Protein AF-A0A498SJS6-F1 (afdb_monomer_lite)

Sequence (172 aa):
MIPAGAYIDLESIKHIQTHTCAEASFDIEASREKSENTPFYICSKRGLRKNFVYSEYFELPIHLRYHAATGKDATVTISAPQLLLRCLENSTFLTNHCKKYLVKASCDCSNESRCDWLMIPFLKYNEVQFKIPTGNVSSLKLVLFVTVFVVICCAITIVIATIKNDVKMKVK

Structure (mmCIF, N/CA/C/O backbone):
data_AF-A0A498SJS6-F1
#
_entry.id   AF-A0A498SJS6-F1
#
loop_
_atom_site.group_PDB
_atom_site.id
_atom_site.type_symbol
_atom_site.label_atom_id
_atom_site.label_alt_id
_atom_site.label_comp_id
_atom_site.label_asym_id
_atom_site.label_entity_id
_atom_site.label_seq_id
_atom_site.pdbx_PDB_ins_code
_atom_site.Cartn_x
_atom_site.Cartn_y
_atom_site.Cartn_z
_atom_site.occupancy
_atom_site.B_iso_or_equiv
_atom_site.auth_seq_id
_atom_site.auth_comp_id
_atom_site.auth_asym_id
_atom_site.auth_atom_id
_atom_site.pdbx_PDB_model_num
ATOM 1 N N . MET A 1 1 ? 4.243 1.122 -8.277 1.00 88.38 1 MET A N 1
ATOM 2 C CA . MET A 1 1 ? 3.782 2.150 -7.318 1.00 88.38 1 MET A CA 1
ATOM 3 C C . MET A 1 1 ? 2.841 1.475 -6.344 1.00 88.38 1 MET A C 1
ATOM 5 O O . MET A 1 1 ? 2.008 0.703 -6.802 1.00 88.38 1 MET A O 1
ATOM 9 N N . ILE A 1 2 ? 2.969 1.737 -5.049 1.00 92.50 2 ILE A N 1
ATOM 10 C CA . ILE A 1 2 ? 2.009 1.254 -4.057 1.00 92.50 2 ILE A CA 1
ATOM 11 C C . ILE A 1 2 ? 0.897 2.295 -3.939 1.00 92.50 2 ILE A C 1
ATOM 13 O O . ILE A 1 2 ? 1.201 3.472 -3.721 1.00 92.50 2 ILE A O 1
ATOM 17 N N . PRO A 1 3 ? -0.374 1.917 -4.162 1.00 95.00 3 PRO A N 1
ATOM 18 C CA . PRO A 1 3 ? -1.467 2.865 -4.063 1.00 95.00 3 PRO A CA 1
ATOM 19 C C . PRO A 1 3 ? -1.639 3.285 -2.606 1.00 95.00 3 PRO A C 1
ATOM 21 O O . PRO A 1 3 ? -1.478 2.479 -1.698 1.00 95.00 3 PRO A O 1
ATOM 24 N N . ALA A 1 4 ? -2.085 4.512 -2.385 1.00 94.50 4 ALA A N 1
ATOM 25 C CA . ALA A 1 4 ? -2.355 5.059 -1.060 1.00 94.50 4 ALA A CA 1
ATOM 26 C C . ALA A 1 4 ? -3.404 4.282 -0.245 1.00 94.50 4 ALA A C 1
ATOM 28 O O . ALA A 1 4 ? -3.605 4.588 0.920 1.00 94.50 4 ALA A O 1
ATOM 29 N N . GLY A 1 5 ? -4.131 3.332 -0.846 1.00 94.62 5 GLY A N 1
ATOM 30 C CA . GLY A 1 5 ? -5.045 2.419 -0.141 1.00 94.62 5 GLY A CA 1
ATOM 31 C C . GLY A 1 5 ? -4.382 1.139 0.340 1.00 94.62 5 GLY A C 1
ATOM 32 O O . GLY A 1 5 ? -5.054 0.267 0.877 1.00 94.62 5 GLY A O 1
ATOM 33 N N . ALA A 1 6 ? -3.079 1.019 0.134 1.00 94.69 6 ALA A N 1
ATOM 34 C CA . ALA A 1 6 ? -2.275 -0.096 0.568 1.00 94.69 6 ALA A CA 1
ATOM 35 C C . ALA A 1 6 ? -0.962 0.405 1.177 1.00 94.69 6 ALA A C 1
ATOM 37 O O . ALA A 1 6 ? -0.586 1.575 1.060 1.00 94.69 6 ALA A O 1
ATOM 38 N N . TYR A 1 7 ? -0.266 -0.495 1.848 1.00 93.62 7 TYR A N 1
ATOM 39 C CA . TYR A 1 7 ? 1.094 -0.295 2.315 1.00 93.62 7 TYR A CA 1
ATOM 40 C C . TYR A 1 7 ? 1.831 -1.626 2.338 1.00 93.62 7 TYR A C 1
ATOM 42 O O . TYR A 1 7 ? 1.231 -2.694 2.204 1.00 93.62 7 TYR A O 1
ATOM 50 N N . ILE A 1 8 ? 3.144 -1.541 2.484 1.00 90.62 8 ILE A N 1
ATOM 51 C CA . ILE A 1 8 ? 4.002 -2.700 2.679 1.00 90.62 8 ILE A CA 1
ATOM 52 C C . ILE A 1 8 ? 4.563 -2.589 4.084 1.00 90.62 8 ILE A C 1
ATOM 54 O O . ILE A 1 8 ? 5.110 -1.548 4.447 1.00 90.62 8 ILE A O 1
ATOM 58 N N . ASP A 1 9 ? 4.434 -3.659 4.855 1.00 86.81 9 ASP A N 1
ATOM 59 C CA . ASP A 1 9 ? 5.123 -3.779 6.130 1.00 86.81 9 ASP A CA 1
ATOM 60 C C . ASP A 1 9 ? 6.546 -4.287 5.867 1.00 86.81 9 ASP A C 1
ATOM 62 O O . ASP A 1 9 ? 6.752 -5.469 5.582 1.00 86.81 9 ASP A O 1
ATOM 66 N N . LEU A 1 10 ? 7.525 -3.378 5.917 1.00 82.19 10 LEU A N 1
ATOM 67 C CA . LEU A 1 10 ? 8.927 -3.699 5.649 1.00 82.19 10 LEU A CA 1
ATOM 68 C C . LEU A 1 10 ? 9.544 -4.619 6.708 1.00 82.19 10 LEU A C 1
ATOM 70 O O . LEU A 1 10 ? 10.461 -5.366 6.373 1.00 82.19 10 LEU A O 1
ATOM 74 N N . GLU A 1 11 ? 9.046 -4.603 7.946 1.00 78.38 11 GLU A N 1
ATOM 75 C CA . GLU A 1 11 ? 9.547 -5.473 9.016 1.00 78.38 11 GLU A CA 1
ATOM 76 C C . GLU A 1 11 ? 9.092 -6.920 8.809 1.00 78.38 11 GLU A C 1
ATOM 78 O O . GLU A 1 11 ? 9.829 -7.864 9.103 1.00 78.38 11 GLU A O 1
ATOM 83 N N . SER A 1 12 ? 7.905 -7.109 8.226 1.00 78.50 12 SER A N 1
ATOM 84 C CA . SER A 1 12 ? 7.388 -8.435 7.871 1.00 78.50 12 SER A CA 1
ATOM 85 C C . SER A 1 12 ? 8.104 -9.084 6.678 1.00 78.50 12 SER A C 1
ATOM 87 O O . SER A 1 12 ? 7.999 -10.300 6.472 1.00 78.50 12 SER A O 1
ATOM 89 N N . ILE A 1 13 ? 8.855 -8.305 5.887 1.00 78.50 13 ILE A N 1
ATOM 90 C CA . ILE A 1 13 ? 9.633 -8.833 4.768 1.00 78.50 13 ILE A CA 1
ATOM 91 C C . ILE A 1 13 ? 10.785 -9.660 5.340 1.00 78.50 13 ILE A C 1
ATOM 93 O O . ILE A 1 13 ? 11.815 -9.138 5.767 1.00 78.50 13 ILE A O 1
ATOM 97 N N . LYS A 1 14 ? 10.649 -10.990 5.288 1.00 67.62 14 LYS A N 1
ATOM 98 C CA . LYS A 1 14 ? 11.779 -11.898 5.518 1.00 67.62 14 LYS A CA 1
ATOM 99 C C . LYS A 1 14 ? 12.913 -11.479 4.595 1.00 67.62 14 LYS A C 1
ATOM 101 O O . LYS A 1 14 ? 12.703 -11.414 3.387 1.00 67.62 14 LYS A O 1
ATOM 106 N N . HIS A 1 15 ? 14.087 -11.208 5.168 1.00 62.28 15 HIS A N 1
ATOM 107 C CA . HIS A 1 15 ? 15.263 -10.703 4.462 1.00 62.28 15 HIS A CA 1
ATOM 108 C C . HIS A 1 15 ? 15.433 -11.408 3.109 1.00 62.28 15 HIS A C 1
ATOM 110 O O . HIS A 1 15 ? 15.883 -12.555 3.043 1.00 62.28 15 HIS A O 1
ATOM 116 N N . ILE A 1 16 ? 15.048 -10.733 2.021 1.00 67.00 16 ILE A N 1
ATOM 117 C CA . ILE A 1 16 ? 15.097 -11.315 0.683 1.00 67.00 16 ILE A CA 1
ATOM 118 C C . ILE A 1 16 ? 16.581 -11.403 0.336 1.00 67.00 16 ILE A C 1
ATOM 120 O O . ILE A 1 16 ? 17.213 -10.407 -0.001 1.00 67.00 16 ILE A O 1
ATOM 124 N N . GLN A 1 17 ? 17.187 -12.582 0.499 1.00 65.56 17 GLN A N 1
ATOM 125 C CA . GLN A 1 17 ? 18.646 -12.743 0.410 1.00 65.56 17 GLN A CA 1
ATOM 126 C C . GLN A 1 17 ? 19.210 -12.197 -0.911 1.00 65.56 17 GLN A C 1
ATOM 128 O O . GLN A 1 17 ? 20.294 -11.616 -0.929 1.00 65.56 17 GLN A O 1
ATOM 133 N N . THR A 1 18 ? 18.433 -12.311 -1.988 1.00 72.25 18 THR A N 1
ATOM 134 C CA . THR A 1 18 ? 18.780 -11.913 -3.354 1.00 72.25 18 THR A CA 1
ATOM 135 C C . THR A 1 18 ? 18.456 -10.462 -3.713 1.00 72.25 18 THR A C 1
ATOM 137 O O . THR A 1 18 ? 18.910 -10.011 -4.760 1.00 72.25 18 THR A O 1
ATOM 140 N N . HIS A 1 19 ? 17.733 -9.714 -2.875 1.00 81.44 19 HIS A N 1
ATOM 141 C CA . HIS A 1 19 ? 17.256 -8.371 -3.216 1.00 81.44 19 HIS A CA 1
ATOM 142 C C . HIS A 1 19 ? 17.572 -7.343 -2.124 1.00 81.44 19 HIS A C 1
ATOM 144 O O . HIS A 1 19 ? 17.827 -7.677 -0.966 1.00 81.44 19 HIS A O 1
ATOM 150 N N . THR A 1 20 ? 17.564 -6.078 -2.521 1.00 82.56 20 THR A N 1
ATOM 151 C CA . THR A 1 20 ? 17.620 -4.906 -1.651 1.00 82.56 20 THR A CA 1
ATOM 152 C C . THR A 1 20 ? 16.376 -4.075 -1.933 1.00 82.56 20 THR A C 1
ATOM 154 O O . THR A 1 20 ? 16.122 -3.706 -3.080 1.00 82.56 20 THR A O 1
ATOM 157 N N . CYS A 1 21 ? 15.587 -3.798 -0.902 1.00 81.50 21 CYS A N 1
ATOM 158 C CA . CYS A 1 21 ? 14.445 -2.897 -1.008 1.00 81.50 21 CYS A CA 1
ATOM 159 C C . CYS A 1 21 ? 14.929 -1.459 -0.841 1.00 81.50 21 CYS A C 1
ATOM 161 O O . CYS A 1 21 ? 15.759 -1.194 0.028 1.00 81.50 21 CYS A O 1
ATOM 163 N N . ALA A 1 22 ? 14.413 -0.542 -1.657 1.00 79.25 22 ALA A N 1
ATOM 164 C CA . ALA A 1 22 ? 14.668 0.869 -1.436 1.00 79.25 22 ALA A CA 1
ATOM 165 C C . ALA A 1 22 ? 13.976 1.353 -0.165 1.00 79.25 22 ALA A C 1
ATOM 167 O O . ALA A 1 22 ? 12.875 0.903 0.161 1.00 79.25 22 ALA A O 1
ATOM 168 N N . GLU A 1 23 ? 14.626 2.286 0.525 1.00 74.12 23 GLU A N 1
ATOM 169 C CA . GLU A 1 23 ? 14.074 2.894 1.727 1.00 74.12 23 GLU A CA 1
ATOM 170 C C . GLU A 1 23 ? 12.780 3.639 1.380 1.00 74.12 23 GLU A C 1
ATOM 172 O O . GLU A 1 23 ? 12.772 4.628 0.642 1.00 74.12 23 GLU A O 1
ATOM 177 N N . ALA A 1 24 ? 11.670 3.116 1.889 1.00 80.75 24 ALA A N 1
ATOM 178 C CA . ALA A 1 24 ? 10.352 3.704 1.767 1.00 80.75 24 ALA A CA 1
ATOM 179 C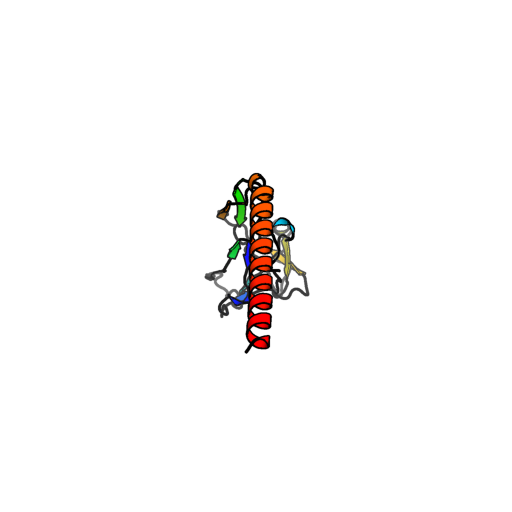 C . ALA A 1 24 ? 9.713 3.709 3.152 1.00 80.75 24 ALA A C 1
ATOM 181 O O . ALA A 1 24 ? 9.670 2.682 3.820 1.00 80.75 24 ALA A O 1
ATOM 182 N N . SER A 1 25 ? 9.211 4.862 3.580 1.00 83.88 25 SER A N 1
ATOM 183 C CA . SER A 1 25 ? 8.473 4.960 4.834 1.00 83.88 25 SER A CA 1
ATOM 184 C C . SER A 1 25 ? 6.981 4.893 4.547 1.00 83.88 25 SER A C 1
ATOM 186 O O . SER A 1 25 ? 6.462 5.638 3.710 1.00 83.88 25 SER A O 1
ATOM 188 N N . PHE A 1 26 ? 6.298 3.980 5.230 1.00 88.62 26 PHE A N 1
ATOM 189 C CA . PHE A 1 26 ? 4.849 3.875 5.215 1.00 88.62 26 PHE A CA 1
ATOM 190 C C . PHE A 1 26 ? 4.343 4.134 6.631 1.00 88.62 26 PHE A C 1
ATOM 192 O O . PHE A 1 26 ? 4.637 3.366 7.540 1.00 88.62 26 PHE A O 1
ATOM 199 N N . ASP A 1 27 ? 3.553 5.190 6.814 1.00 89.38 27 ASP A N 1
ATOM 200 C CA . ASP A 1 27 ? 2.792 5.370 8.052 1.00 89.38 27 ASP A CA 1
ATOM 201 C C . ASP A 1 27 ? 1.698 4.301 8.086 1.00 89.38 27 ASP A C 1
ATOM 203 O O . ASP A 1 27 ? 0.745 4.388 7.314 1.00 89.38 27 ASP A O 1
ATOM 207 N N . ILE A 1 28 ? 1.854 3.261 8.902 1.00 88.75 28 ILE A N 1
ATOM 208 C CA . ILE A 1 28 ? 0.908 2.137 8.978 1.00 88.75 28 ILE A CA 1
ATOM 209 C C . ILE A 1 28 ? -0.440 2.541 9.595 1.00 88.75 28 ILE A C 1
ATOM 211 O O . ILE A 1 28 ? -1.454 1.905 9.317 1.00 88.75 28 ILE A O 1
ATOM 215 N N . GLU A 1 29 ? -0.471 3.637 10.355 1.00 87.94 29 GLU A N 1
ATOM 216 C CA . GLU A 1 29 ? -1.658 4.122 11.059 1.00 87.94 29 GLU A CA 1
ATOM 217 C C . GLU A 1 29 ? -2.466 5.116 10.221 1.00 87.94 29 GLU A C 1
ATOM 219 O O . GLU A 1 29 ? -3.615 5.419 10.548 1.00 87.94 29 GLU A O 1
ATOM 224 N N . ALA A 1 30 ? -1.914 5.636 9.123 1.00 92.56 30 ALA A N 1
ATOM 225 C CA . ALA A 1 30 ? -2.624 6.563 8.248 1.00 92.56 30 ALA A CA 1
ATOM 226 C C . ALA A 1 30 ? -3.764 5.891 7.453 1.00 92.56 30 ALA A C 1
ATOM 228 O O . ALA A 1 30 ? -3.640 4.793 6.903 1.00 92.56 30 ALA A O 1
ATOM 229 N N . SER A 1 31 ? -4.885 6.602 7.313 1.00 92.94 31 SER A N 1
ATOM 230 C CA . SER A 1 31 ? -5.993 6.178 6.449 1.00 92.94 31 SER A CA 1
ATOM 231 C C . SER A 1 31 ? -5.628 6.322 4.977 1.00 92.94 31 SER A C 1
ATOM 233 O O . SER A 1 31 ? -4.675 7.031 4.633 1.00 92.94 31 SER A O 1
ATOM 235 N N . ARG A 1 32 ? -6.434 5.739 4.080 1.00 94.00 32 ARG A N 1
ATOM 236 C CA . ARG A 1 32 ? -6.325 6.000 2.636 1.00 94.00 32 ARG A CA 1
ATOM 237 C C . ARG A 1 32 ? -6.261 7.496 2.323 1.00 94.00 32 ARG A C 1
ATOM 239 O O . ARG A 1 32 ? -5.476 7.906 1.475 1.00 94.00 32 ARG A O 1
ATOM 246 N N . GLU A 1 33 ? -7.121 8.295 2.941 1.00 93.50 33 GLU A N 1
ATOM 247 C CA . GLU A 1 33 ? -7.316 9.720 2.644 1.00 93.50 33 GLU A CA 1
ATOM 248 C C . GLU A 1 33 ? -6.160 10.587 3.145 1.00 93.50 33 GLU A C 1
ATOM 250 O O . GLU A 1 33 ? -5.945 11.676 2.622 1.00 93.50 33 GLU A O 1
ATOM 255 N N . LYS A 1 34 ? -5.413 10.096 4.138 1.00 93.94 34 LYS A N 1
ATOM 256 C CA . LYS A 1 34 ? -4.206 10.740 4.670 1.00 93.94 34 LYS A CA 1
ATOM 257 C C . LYS A 1 34 ? -2.913 10.205 4.054 1.00 93.94 34 LYS A C 1
ATOM 259 O O . LYS A 1 34 ? -1.841 10.685 4.400 1.00 93.94 34 LYS A O 1
ATOM 264 N N . SER A 1 35 ? -3.012 9.209 3.177 1.00 94.56 35 SER A N 1
ATOM 265 C CA . SER A 1 35 ? -1.868 8.544 2.558 1.00 94.56 35 SER A CA 1
ATOM 266 C C . SER A 1 35 ? -1.701 8.955 1.099 1.00 94.56 35 SER A C 1
ATOM 268 O O . SER A 1 35 ? -2.668 9.265 0.395 1.00 94.56 35 SER A O 1
ATOM 270 N N . GLU A 1 36 ? -0.463 8.876 0.620 1.00 93.56 36 GLU A N 1
ATOM 271 C CA . GLU A 1 36 ? -0.095 9.156 -0.766 1.00 93.56 36 GLU A CA 1
ATOM 272 C C . GLU A 1 36 ? 0.366 7.895 -1.503 1.00 93.56 36 GLU A C 1
ATOM 274 O O . GLU A 1 36 ? 0.637 6.851 -0.909 1.00 93.56 36 GLU A O 1
ATOM 279 N N . ASN A 1 37 ? 0.377 7.969 -2.835 1.00 92.75 37 ASN A N 1
ATOM 280 C CA . ASN A 1 37 ? 0.885 6.883 -3.661 1.00 92.75 37 ASN A CA 1
ATOM 281 C C . ASN A 1 37 ? 2.412 6.876 -3.570 1.00 92.75 37 ASN A C 1
ATOM 283 O O . ASN A 1 37 ? 3.066 7.785 -4.081 1.00 92.75 37 ASN A O 1
ATOM 287 N N . THR A 1 38 ? 2.976 5.832 -2.974 1.00 90.38 38 THR A N 1
ATOM 288 C CA . THR A 1 38 ? 4.413 5.771 -2.705 1.00 90.38 38 THR A CA 1
ATOM 289 C C . THR A 1 38 ? 5.120 4.899 -3.746 1.00 90.38 38 THR A C 1
ATOM 291 O O . THR A 1 38 ? 4.717 3.749 -3.982 1.00 90.38 38 THR A O 1
ATOM 294 N N . PRO A 1 39 ? 6.184 5.393 -4.405 1.00 89.06 39 PRO A N 1
ATOM 295 C CA . PRO A 1 39 ? 7.038 4.543 -5.217 1.00 89.06 39 PRO A CA 1
ATOM 296 C C . PRO A 1 39 ? 7.829 3.598 -4.308 1.00 89.06 39 PRO A C 1
ATOM 298 O O . PRO A 1 39 ? 8.450 4.023 -3.341 1.00 89.06 39 PRO A O 1
ATOM 301 N N . PHE A 1 40 ? 7.815 2.311 -4.640 1.00 88.94 40 PHE A N 1
ATOM 302 C CA . PHE A 1 40 ? 8.588 1.289 -3.947 1.00 88.94 40 PHE A CA 1
ATOM 303 C C . PHE A 1 40 ? 9.439 0.556 -4.976 1.00 88.94 40 PHE A C 1
ATOM 305 O O . PHE A 1 40 ? 8.913 0.130 -6.010 1.00 88.94 40 PHE A O 1
ATOM 312 N N . TYR A 1 41 ? 10.739 0.450 -4.710 1.00 88.44 41 TYR A N 1
ATOM 313 C CA . TYR A 1 41 ? 11.703 -0.170 -5.612 1.00 88.44 41 TYR A CA 1
ATOM 314 C C . TYR A 1 41 ? 12.330 -1.387 -4.946 1.00 88.44 41 TYR A C 1
ATOM 316 O O . TYR A 1 41 ? 12.653 -1.367 -3.760 1.00 88.44 41 TYR A O 1
ATOM 324 N N . ILE A 1 42 ? 12.523 -2.435 -5.738 1.00 87.88 42 ILE A N 1
ATOM 325 C CA . ILE A 1 42 ? 13.220 -3.650 -5.334 1.00 87.88 42 ILE A CA 1
ATOM 326 C C . ILE A 1 42 ? 14.351 -3.831 -6.340 1.00 87.88 42 ILE A C 1
ATOM 328 O O . ILE A 1 42 ? 14.099 -3.991 -7.535 1.00 87.88 42 ILE A O 1
ATOM 332 N N . CYS A 1 43 ? 15.590 -3.777 -5.866 1.00 86.19 43 CYS A N 1
ATOM 333 C CA . CYS A 1 43 ? 16.772 -4.021 -6.680 1.00 86.19 43 CYS A CA 1
ATOM 334 C C . CYS A 1 43 ? 17.256 -5.439 -6.440 1.00 86.19 43 CYS A C 1
ATOM 336 O O . CYS A 1 43 ? 17.381 -5.879 -5.298 1.00 86.19 43 CYS A O 1
ATOM 338 N N . SER A 1 44 ? 17.590 -6.145 -7.510 1.00 84.50 44 SER A N 1
ATOM 339 C CA . SER A 1 44 ? 18.294 -7.408 -7.362 1.00 84.50 44 SER A CA 1
ATOM 340 C C . SER A 1 44 ? 19.768 -7.172 -7.069 1.00 84.50 44 SER A C 1
ATOM 342 O O . SER A 1 44 ? 20.411 -6.308 -7.666 1.00 84.50 44 SER A O 1
ATOM 344 N N . LYS A 1 45 ? 20.323 -7.987 -6.174 1.00 80.31 45 LYS A N 1
ATOM 345 C CA . LYS A 1 45 ? 21.766 -8.050 -5.914 1.00 80.31 45 LYS A CA 1
ATOM 346 C C . LYS A 1 45 ? 22.506 -8.809 -7.014 1.00 80.31 45 LYS A C 1
ATOM 348 O O . LYS A 1 45 ? 23.736 -8.794 -7.059 1.00 80.31 45 LYS A O 1
ATOM 353 N N . ARG A 1 46 ? 21.784 -9.521 -7.885 1.00 77.75 46 ARG A N 1
ATOM 354 C CA . ARG A 1 46 ? 22.370 -10.339 -8.940 1.00 77.75 46 ARG A CA 1
ATOM 355 C C . ARG A 1 46 ? 22.531 -9.515 -10.214 1.00 77.75 46 ARG A C 1
ATOM 357 O O . ARG A 1 46 ? 21.557 -9.103 -10.832 1.00 77.75 46 ARG A O 1
ATOM 364 N N . GLY A 1 47 ? 23.777 -9.328 -10.643 1.00 72.88 47 GLY A N 1
ATOM 365 C CA . GLY A 1 47 ? 24.066 -8.719 -11.940 1.00 72.88 47 GLY A CA 1
ATOM 366 C C . GLY A 1 47 ? 23.581 -9.585 -13.108 1.00 72.88 47 GLY A C 1
ATOM 367 O O . GLY A 1 47 ? 23.654 -10.819 -13.062 1.00 72.88 47 GLY A O 1
ATOM 368 N N . LEU A 1 48 ? 23.127 -8.935 -14.181 1.00 72.31 48 LEU A N 1
ATOM 369 C CA . LEU A 1 48 ? 22.794 -9.600 -15.439 1.00 72.31 48 LEU A CA 1
ATOM 370 C C . LEU A 1 48 ? 24.062 -10.230 -16.039 1.00 72.31 48 LEU A C 1
ATOM 372 O O . LEU A 1 48 ? 25.048 -9.547 -16.314 1.00 72.31 48 LEU A O 1
ATOM 376 N N . ARG A 1 49 ? 24.050 -11.555 -16.227 1.00 68.44 49 ARG A N 1
ATOM 377 C CA . ARG A 1 49 ? 25.135 -12.292 -16.899 1.00 68.44 49 ARG A CA 1
A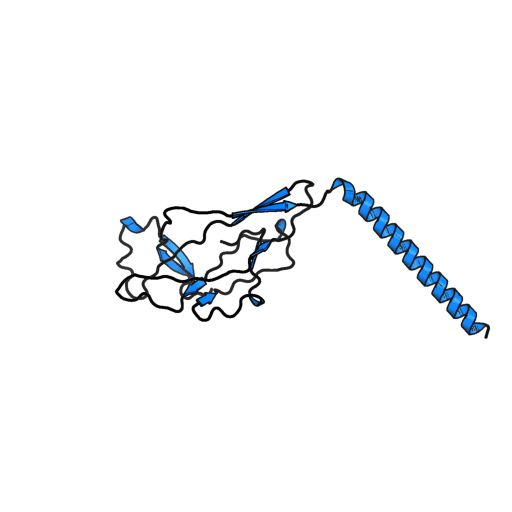TOM 378 C C . ARG A 1 49 ? 24.930 -12.277 -18.419 1.00 68.44 49 ARG A C 1
ATOM 380 O O . ARG A 1 49 ? 23.821 -12.065 -18.898 1.00 68.44 49 ARG A O 1
ATOM 387 N N . LYS A 1 50 ? 25.993 -12.589 -19.172 1.00 63.66 50 LYS A N 1
ATOM 388 C CA . LYS A 1 50 ? 26.075 -12.497 -20.648 1.00 63.66 50 LYS A CA 1
ATOM 389 C C . LYS A 1 50 ? 24.948 -13.183 -21.444 1.00 63.66 50 LYS A C 1
ATOM 391 O O . LYS A 1 50 ? 24.744 -12.827 -22.596 1.00 63.66 50 LYS A O 1
ATOM 396 N N . ASN A 1 51 ? 24.213 -14.127 -20.852 1.00 66.31 51 ASN A N 1
ATOM 397 C CA . ASN A 1 51 ? 23.176 -14.889 -21.552 1.00 66.31 51 ASN A CA 1
ATOM 398 C C . ASN A 1 51 ? 21.772 -14.261 -21.475 1.00 66.31 51 ASN A C 1
ATOM 400 O O . ASN A 1 51 ? 20.849 -14.853 -22.016 1.00 66.31 51 ASN A O 1
ATOM 404 N N . PHE A 1 52 ? 21.581 -13.120 -20.793 1.00 68.19 52 PHE A N 1
ATOM 405 C CA . PHE A 1 52 ? 20.290 -12.412 -20.636 1.00 68.19 52 PHE A CA 1
ATOM 406 C C . PHE A 1 52 ? 19.098 -13.258 -20.133 1.00 68.19 52 PHE A C 1
ATOM 408 O O . PHE A 1 52 ? 17.977 -12.766 -20.057 1.00 68.19 52 PHE A O 1
ATOM 415 N N . VAL A 1 53 ? 19.329 -14.507 -19.725 1.00 72.12 53 VAL A N 1
ATOM 416 C CA . VAL A 1 53 ? 18.341 -15.345 -19.049 1.00 72.12 53 VAL A CA 1
ATOM 417 C C . VAL A 1 53 ? 18.338 -14.960 -17.581 1.00 72.12 53 VAL A C 1
ATOM 419 O O . VAL A 1 53 ? 19.313 -15.190 -16.859 1.00 72.12 53 VAL A O 1
ATOM 422 N N . TYR A 1 54 ? 17.240 -14.350 -17.156 1.00 75.06 54 TYR A N 1
ATOM 423 C CA . TYR A 1 54 ? 17.071 -13.836 -15.812 1.00 75.06 54 TYR A CA 1
ATOM 424 C C . TYR A 1 54 ? 15.689 -14.223 -15.291 1.00 75.06 54 TYR A C 1
ATOM 426 O O . TYR A 1 54 ? 14.679 -13.960 -15.937 1.00 75.06 54 TYR A O 1
ATOM 434 N N . SER A 1 55 ? 15.661 -14.895 -14.144 1.00 79.06 55 SER A N 1
ATOM 435 C CA . SER A 1 55 ? 14.439 -15.352 -13.490 1.00 79.06 55 SER A CA 1
ATOM 436 C C . SER A 1 55 ? 14.626 -15.199 -11.993 1.00 79.06 55 SER A C 1
ATOM 438 O O . SER A 1 55 ? 15.506 -15.838 -11.413 1.00 79.06 55 SER A O 1
ATOM 440 N N . GLU A 1 56 ? 13.798 -14.364 -11.381 1.00 79.19 56 GLU A N 1
ATOM 441 C CA . GLU A 1 56 ? 13.765 -14.160 -9.939 1.00 79.19 56 GLU A CA 1
ATOM 442 C C . GLU A 1 56 ? 12.320 -14.210 -9.455 1.00 79.19 56 GLU A C 1
ATOM 444 O O . GLU A 1 56 ? 11.388 -13.851 -10.175 1.00 79.19 56 GLU A O 1
ATOM 449 N N . TYR A 1 57 ? 12.154 -14.714 -8.238 1.00 82.62 57 TYR A N 1
ATOM 450 C CA . TYR A 1 57 ? 10.875 -14.834 -7.563 1.00 82.62 57 TYR A CA 1
ATOM 451 C C . TYR A 1 57 ? 11.002 -14.182 -6.193 1.00 82.62 57 TYR A C 1
ATOM 453 O O . TYR A 1 57 ? 11.974 -14.428 -5.473 1.00 82.62 57 TYR A O 1
ATOM 461 N N . PHE A 1 58 ? 10.028 -13.353 -5.847 1.00 83.00 58 PHE A N 1
ATOM 462 C CA . PHE A 1 58 ? 9.904 -12.748 -4.532 1.00 83.00 58 PHE A CA 1
ATOM 463 C C . PHE A 1 58 ? 8.424 -12.550 -4.206 1.00 83.00 58 PHE A C 1
ATOM 465 O O . PHE A 1 58 ? 7.596 -12.365 -5.097 1.00 83.00 58 PHE A O 1
ATOM 472 N N . GLU A 1 59 ? 8.111 -12.571 -2.916 1.00 84.06 59 GLU A N 1
ATOM 473 C CA . GLU A 1 59 ? 6.776 -12.314 -2.386 1.00 84.06 59 GLU A CA 1
ATOM 474 C C . GLU A 1 59 ? 6.811 -11.023 -1.579 1.00 84.06 59 GLU A C 1
ATOM 476 O O . GLU A 1 59 ? 7.751 -10.781 -0.821 1.00 84.06 59 GLU A O 1
ATOM 481 N N . LEU A 1 60 ? 5.791 -10.188 -1.761 1.00 86.44 60 LEU A N 1
ATOM 482 C CA . LEU A 1 60 ? 5.686 -8.902 -1.091 1.00 86.44 60 LEU A CA 1
ATOM 483 C C . LEU A 1 60 ? 4.406 -8.875 -0.245 1.00 86.44 60 LEU A C 1
ATOM 485 O O . LEU A 1 60 ? 3.320 -9.033 -0.810 1.00 86.44 60 LEU A O 1
ATOM 489 N N . PRO A 1 61 ? 4.504 -8.671 1.080 1.00 88.75 61 PRO A N 1
ATOM 490 C CA . PRO A 1 61 ? 3.342 -8.559 1.948 1.00 88.75 61 PRO A CA 1
ATOM 491 C C . PRO A 1 61 ? 2.691 -7.188 1.749 1.00 88.75 61 PRO A C 1
ATOM 493 O O . PRO A 1 61 ? 3.160 -6.170 2.259 1.00 88.75 61 PRO A O 1
ATOM 496 N N . ILE A 1 62 ? 1.623 -7.154 0.951 1.00 90.25 62 ILE A N 1
ATOM 497 C CA . ILE A 1 62 ? 0.838 -5.939 0.730 1.00 90.25 62 ILE A CA 1
ATOM 498 C C . ILE A 1 62 ? -0.391 -5.971 1.631 1.00 90.25 62 ILE A C 1
ATOM 500 O O . ILE A 1 62 ? -1.222 -6.876 1.542 1.00 90.25 62 ILE A O 1
ATOM 504 N N . HIS A 1 63 ? -0.523 -4.942 2.457 1.00 93.19 63 HIS A N 1
ATOM 505 C CA . HIS A 1 63 ? -1.638 -4.748 3.369 1.00 93.19 63 HIS A CA 1
ATOM 506 C C . HIS A 1 63 ? -2.549 -3.639 2.852 1.00 93.19 63 HIS A C 1
ATOM 508 O O . HIS A 1 63 ? -2.085 -2.656 2.276 1.00 93.19 63 HIS A O 1
ATOM 514 N N . LEU A 1 64 ? -3.858 -3.796 3.049 1.00 94.19 64 LEU A N 1
ATOM 515 C CA . LEU A 1 64 ? -4.851 -2.787 2.684 1.00 94.19 64 LEU A CA 1
ATOM 516 C C . LEU A 1 64 ? -5.097 -1.856 3.868 1.00 94.19 64 LEU A C 1
ATOM 518 O O . LEU A 1 64 ? -5.152 -2.293 5.016 1.00 94.19 64 LEU A O 1
ATOM 522 N N . ARG A 1 65 ? -5.261 -0.568 3.579 1.00 94.00 65 ARG A N 1
ATOM 523 C CA . ARG A 1 65 ? -5.562 0.455 4.581 1.00 94.00 65 ARG A CA 1
ATOM 524 C C . ARG A 1 65 ? -7.055 0.538 4.828 1.00 94.00 65 ARG A C 1
ATOM 526 O O . ARG A 1 65 ? -7.876 0.157 3.994 1.00 94.00 65 ARG A O 1
ATOM 533 N N . TYR A 1 66 ? -7.399 1.117 5.967 1.00 92.31 66 TYR A N 1
ATOM 534 C CA . TYR A 1 66 ? -8.760 1.548 6.217 1.00 92.31 66 TYR A CA 1
ATOM 535 C C . TYR A 1 66 ? -9.092 2.794 5.382 1.00 92.31 66 TYR A C 1
ATOM 537 O O . TYR A 1 66 ? -8.236 3.631 5.077 1.00 92.31 66 TYR A O 1
ATOM 545 N N . HIS A 1 67 ? -10.363 2.898 5.013 1.00 93.69 67 HIS A N 1
ATOM 546 C CA . HIS A 1 67 ? -10.920 3.988 4.221 1.00 93.69 67 HIS A CA 1
ATOM 5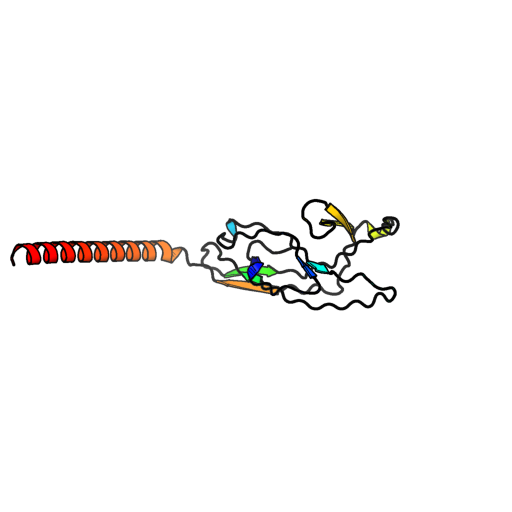47 C C . HIS A 1 67 ? -11.950 4.754 5.047 1.00 93.69 67 HIS A C 1
ATOM 549 O O . HIS A 1 67 ? -12.573 4.196 5.957 1.00 93.69 67 HIS A O 1
ATOM 555 N N . ALA A 1 68 ? -12.169 6.019 4.702 1.00 91.25 68 ALA A N 1
ATOM 556 C CA . ALA A 1 68 ? -13.243 6.808 5.278 1.00 91.25 68 ALA A CA 1
ATOM 557 C C . ALA A 1 68 ? -14.602 6.122 5.065 1.00 91.25 68 ALA A C 1
ATOM 559 O O . ALA A 1 68 ? -14.858 5.469 4.050 1.00 91.25 68 ALA A O 1
ATOM 560 N N . ALA A 1 69 ? -15.489 6.282 6.044 1.00 91.06 69 ALA A N 1
ATOM 561 C CA . ALA A 1 69 ? -16.839 5.749 5.972 1.00 91.06 69 ALA A CA 1
ATOM 562 C C . ALA A 1 69 ? -17.604 6.418 4.818 1.00 91.06 69 ALA A C 1
ATOM 564 O O . ALA A 1 69 ? -17.802 7.632 4.821 1.00 91.06 69 ALA A O 1
ATOM 565 N N . THR A 1 70 ? -18.044 5.628 3.838 1.00 89.69 70 THR A N 1
ATOM 566 C CA . THR A 1 70 ? -18.871 6.107 2.713 1.00 89.69 70 THR A CA 1
ATOM 567 C C . THR A 1 70 ? -20.156 5.298 2.535 1.00 89.69 70 THR A C 1
ATOM 569 O O . THR A 1 70 ? -21.021 5.683 1.750 1.00 89.69 70 THR A O 1
ATOM 572 N N . GLY A 1 71 ? -20.305 4.182 3.258 1.00 87.50 71 GLY A N 1
ATOM 573 C CA . GLY A 1 71 ? -21.417 3.240 3.104 1.00 87.50 71 GLY A CA 1
ATOM 574 C C . GLY A 1 71 ? -21.375 2.417 1.811 1.00 87.50 71 GLY A C 1
ATOM 575 O O . GLY A 1 71 ? -22.353 1.745 1.495 1.00 87.50 71 GLY A O 1
ATOM 576 N N . LYS A 1 72 ? -20.274 2.477 1.056 1.00 91.50 72 LYS A N 1
ATOM 577 C CA . LYS A 1 72 ? -20.028 1.694 -0.164 1.00 91.50 72 LYS A CA 1
ATOM 578 C C . LYS A 1 72 ? -18.662 1.020 -0.090 1.00 91.50 72 LYS A C 1
ATOM 580 O O . LYS A 1 72 ? -17.815 1.431 0.700 1.00 91.50 72 LYS A O 1
ATOM 585 N N . ASP A 1 73 ? -18.427 0.025 -0.933 1.00 93.38 73 ASP A N 1
ATOM 586 C CA . ASP A 1 73 ? -17.102 -0.583 -1.038 1.00 93.38 73 ASP A CA 1
ATOM 587 C C . ASP A 1 73 ? -16.116 0.393 -1.691 1.00 93.38 73 ASP A C 1
ATOM 589 O O . ASP A 1 73 ? -16.388 0.970 -2.749 1.00 93.38 73 ASP A O 1
ATOM 593 N N . ALA A 1 74 ? -14.949 0.554 -1.077 1.00 93.62 74 ALA A N 1
ATOM 594 C CA . ALA A 1 74 ? -13.809 1.211 -1.690 1.00 93.62 74 ALA A CA 1
ATOM 595 C C . ALA A 1 74 ? -13.059 0.214 -2.579 1.00 93.62 74 ALA A C 1
ATOM 597 O O . ALA A 1 74 ? -12.969 -0.972 -2.269 1.00 93.62 74 ALA A O 1
ATOM 598 N N . THR A 1 75 ? -12.509 0.694 -3.694 1.00 94.94 75 THR A N 1
ATOM 599 C CA . THR A 1 75 ? -11.695 -0.135 -4.592 1.00 94.94 75 THR A CA 1
ATOM 600 C C . THR A 1 75 ? -10.241 0.300 -4.514 1.00 94.94 75 THR A C 1
ATOM 602 O O . THR A 1 75 ? -9.934 1.483 -4.673 1.00 94.94 75 THR A O 1
ATOM 605 N N . VAL A 1 76 ? -9.345 -0.656 -4.286 1.00 95.50 76 VAL A N 1
ATOM 606 C CA . VAL A 1 76 ? -7.896 -0.449 -4.333 1.00 95.50 76 VAL A CA 1
ATOM 607 C C . VAL A 1 76 ? -7.326 -1.322 -5.436 1.00 95.50 76 VAL A C 1
ATOM 609 O O . VAL A 1 76 ? -7.414 -2.546 -5.380 1.00 95.50 76 VAL A O 1
ATOM 612 N N . THR A 1 77 ? -6.746 -0.678 -6.445 1.00 94.69 77 THR A N 1
ATOM 613 C CA . THR A 1 77 ? -6.117 -1.354 -7.580 1.00 94.69 77 THR A CA 1
ATOM 614 C C . THR A 1 77 ? -4.608 -1.349 -7.405 1.00 94.69 77 THR A C 1
ATOM 616 O O . THR A 1 77 ? -3.996 -0.290 -7.264 1.00 94.69 77 THR A O 1
ATOM 619 N N . ILE A 1 78 ? -4.010 -2.534 -7.437 1.00 92.62 78 ILE A N 1
ATOM 620 C CA . ILE A 1 78 ? -2.568 -2.733 -7.487 1.00 92.62 78 ILE A CA 1
ATOM 621 C C . ILE A 1 78 ? -2.204 -3.071 -8.926 1.00 92.62 78 ILE A C 1
ATOM 623 O O . ILE A 1 78 ? -2.516 -4.155 -9.425 1.00 92.62 78 ILE A O 1
ATOM 627 N N . SER A 1 79 ? -1.555 -2.128 -9.600 1.00 90.06 79 SER A N 1
ATOM 628 C CA . SER A 1 79 ? -1.037 -2.350 -10.946 1.00 90.06 79 SER A CA 1
ATOM 629 C C . SER A 1 79 ? 0.165 -3.293 -10.920 1.00 90.06 79 SER A C 1
ATOM 631 O O . SER A 1 79 ? 0.894 -3.368 -9.926 1.00 90.06 79 SER A O 1
ATOM 633 N N . ALA A 1 80 ? 0.400 -3.983 -12.037 1.00 89.12 80 ALA A N 1
ATOM 634 C CA . ALA A 1 80 ? 1.590 -4.810 -12.203 1.00 89.12 80 ALA A CA 1
ATOM 635 C C . ALA A 1 80 ? 2.877 -4.004 -11.913 1.00 89.12 80 ALA A C 1
ATOM 637 O O . ALA A 1 80 ? 2.947 -2.810 -12.242 1.00 89.12 80 ALA A O 1
ATOM 638 N N . PRO A 1 81 ? 3.909 -4.632 -11.316 1.00 88.88 81 PRO A N 1
ATOM 639 C CA . PRO A 1 81 ? 5.200 -3.981 -11.122 1.00 88.88 81 PRO A CA 1
ATOM 640 C C . PRO A 1 81 ? 5.794 -3.583 -12.474 1.00 88.88 81 PRO A C 1
ATOM 642 O O . PRO A 1 81 ? 5.454 -4.166 -13.496 1.00 88.88 81 PRO A O 1
ATOM 645 N N . GLN A 1 82 ? 6.685 -2.594 -12.485 1.00 89.75 82 GLN A N 1
ATOM 646 C CA . GLN A 1 82 ? 7.421 -2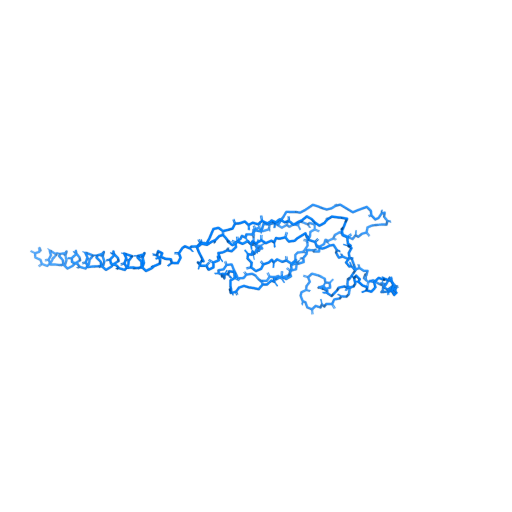.182 -13.682 1.00 89.75 82 GLN A CA 1
ATOM 647 C C . GLN A 1 82 ? 8.835 -2.757 -13.622 1.00 89.75 82 GLN A C 1
ATOM 649 O O . GLN A 1 82 ? 9.504 -2.622 -12.599 1.00 89.75 82 GLN A O 1
ATOM 654 N N . LEU A 1 83 ? 9.298 -3.378 -14.710 1.00 88.94 83 LEU A N 1
ATOM 655 C CA . LEU A 1 83 ? 10.681 -3.833 -14.818 1.00 88.94 83 LEU A CA 1
ATOM 656 C C . LEU A 1 83 ? 11.542 -2.694 -15.365 1.00 88.94 83 LEU A C 1
ATOM 658 O O . LEU A 1 83 ? 11.322 -2.226 -16.484 1.00 88.94 83 LEU A O 1
ATOM 662 N N . LEU A 1 84 ? 12.511 -2.254 -14.567 1.00 88.62 84 LEU A N 1
ATOM 663 C CA . LEU A 1 84 ? 13.444 -1.191 -14.922 1.00 88.62 84 LEU A CA 1
ATOM 664 C C . LEU A 1 84 ? 14.839 -1.776 -15.141 1.00 88.62 84 LEU A C 1
ATOM 666 O O . LEU A 1 84 ? 15.302 -2.598 -14.353 1.00 88.62 84 LEU A O 1
ATOM 670 N N . LEU A 1 85 ? 15.518 -1.332 -16.197 1.00 85.81 85 LEU A N 1
ATOM 671 C CA . LEU A 1 85 ? 16.877 -1.747 -16.528 1.00 85.81 85 LEU A CA 1
ATOM 672 C C . LEU A 1 85 ? 17.794 -0.529 -16.661 1.00 85.81 85 LEU A C 1
ATOM 674 O O . LEU A 1 85 ? 17.452 0.453 -17.323 1.00 85.81 85 LEU A O 1
ATOM 678 N N . ARG A 1 86 ? 18.971 -0.603 -16.036 1.00 81.00 86 ARG A N 1
ATOM 679 C CA . ARG A 1 86 ? 20.007 0.432 -16.085 1.00 81.00 86 ARG A CA 1
ATOM 680 C C . ARG A 1 86 ? 21.367 -0.202 -16.337 1.00 81.00 86 ARG A C 1
ATOM 682 O O . ARG A 1 86 ? 21.712 -1.216 -15.736 1.00 81.00 86 ARG A O 1
ATOM 689 N N . CYS A 1 87 ? 22.146 0.424 -17.212 1.00 75.75 87 CYS A N 1
ATOM 690 C CA . CYS A 1 87 ? 23.544 0.084 -17.445 1.00 75.75 87 CYS A CA 1
ATOM 691 C C . CYS A 1 87 ? 24.426 1.059 -16.657 1.00 75.75 87 CYS A C 1
ATOM 693 O O . CYS A 1 87 ? 24.288 2.269 -16.820 1.00 75.75 87 CYS A O 1
ATOM 695 N N . LEU A 1 88 ? 25.314 0.539 -15.804 1.00 72.44 88 LEU A N 1
ATOM 696 C CA . LEU A 1 88 ? 26.169 1.350 -14.924 1.00 72.44 88 LEU A CA 1
ATOM 697 C C . LEU A 1 88 ? 27.223 2.163 -15.695 1.00 72.44 88 LEU A C 1
ATOM 699 O O . LEU A 1 88 ? 27.472 3.313 -15.353 1.00 72.44 88 LEU A O 1
ATOM 703 N N . GLU A 1 89 ? 27.807 1.587 -16.749 1.00 66.31 89 GLU A N 1
ATOM 704 C CA . GLU A 1 89 ? 28.996 2.146 -17.417 1.00 66.31 89 GLU A CA 1
ATOM 705 C C . GLU A 1 89 ? 28.720 2.769 -18.796 1.00 66.31 89 GLU A C 1
ATOM 707 O O . GLU A 1 89 ? 29.600 3.413 -19.359 1.00 66.31 89 GLU A O 1
ATOM 712 N N . ASN A 1 90 ? 27.526 2.590 -19.379 1.00 58.81 90 ASN A N 1
ATOM 713 C CA . ASN A 1 90 ? 27.293 2.965 -20.777 1.00 58.81 90 ASN A CA 1
ATOM 714 C C . ASN A 1 90 ? 25.882 3.534 -21.012 1.00 58.81 90 ASN A C 1
ATOM 716 O O . ASN A 1 90 ? 24.911 2.798 -21.192 1.00 58.81 90 ASN A O 1
ATOM 720 N N . SER A 1 91 ? 25.771 4.865 -21.029 1.00 58.25 91 SER A N 1
ATOM 721 C CA . SER A 1 91 ? 24.533 5.603 -21.337 1.00 58.25 91 SER A CA 1
ATOM 722 C C . SER A 1 91 ? 24.217 5.657 -22.838 1.00 58.25 91 SER A C 1
ATOM 724 O O . SER A 1 91 ? 23.128 6.072 -23.228 1.00 58.25 91 SER A O 1
ATOM 726 N N . THR A 1 92 ? 25.137 5.199 -23.693 1.00 55.91 92 THR A N 1
ATOM 727 C CA . THR A 1 92 ? 25.011 5.233 -25.163 1.00 55.91 92 THR A CA 1
ATOM 728 C C . THR A 1 92 ? 23.865 4.376 -25.706 1.00 55.91 92 THR A C 1
ATOM 730 O O . THR A 1 92 ? 23.359 4.643 -26.795 1.00 55.91 92 THR A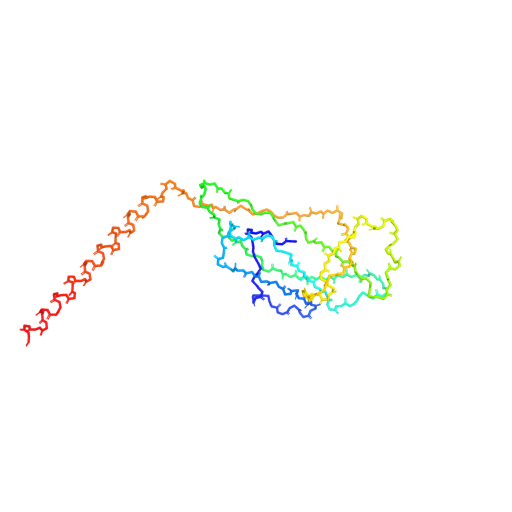 O 1
ATOM 733 N N . PHE A 1 93 ? 23.395 3.388 -24.936 1.00 60.78 93 PHE A N 1
ATOM 734 C CA . PHE A 1 93 ? 22.238 2.559 -25.289 1.00 60.78 93 PHE A CA 1
ATOM 735 C C . PHE A 1 93 ? 20.916 3.355 -25.336 1.00 60.78 93 PHE A C 1
ATOM 737 O O . PHE A 1 93 ? 19.958 2.932 -25.991 1.00 60.78 93 PHE A O 1
ATOM 744 N N . LEU A 1 94 ? 20.875 4.539 -24.713 1.00 63.28 94 LEU A N 1
ATOM 745 C CA . LEU A 1 94 ? 19.765 5.492 -24.766 1.00 63.28 94 LEU A CA 1
ATOM 746 C C . LEU A 1 94 ? 19.724 6.216 -26.123 1.00 63.28 94 LEU A C 1
ATOM 748 O O . LEU A 1 94 ? 19.755 7.442 -26.223 1.00 63.28 94 LEU A O 1
ATOM 752 N N . THR A 1 95 ? 19.664 5.437 -27.199 1.00 63.16 95 THR A N 1
ATOM 753 C CA . THR A 1 95 ? 19.421 5.930 -28.554 1.00 63.16 95 THR A CA 1
ATOM 754 C C . THR A 1 95 ? 18.039 6.590 -28.637 1.00 63.16 95 THR A C 1
ATOM 756 O O . THR A 1 95 ? 17.134 6.297 -27.851 1.00 63.16 95 THR A O 1
ATOM 759 N N . ASN A 1 96 ? 17.849 7.496 -29.605 1.00 62.81 96 ASN A N 1
ATOM 760 C CA . ASN A 1 96 ? 16.633 8.317 -29.735 1.00 62.81 96 ASN A CA 1
ATOM 761 C C . ASN A 1 96 ? 15.310 7.520 -29.702 1.00 62.81 96 ASN A C 1
ATOM 763 O O . ASN A 1 96 ? 14.300 8.054 -29.249 1.00 62.81 96 ASN A O 1
ATOM 767 N N . HIS A 1 97 ? 15.309 6.249 -30.118 1.00 68.56 97 HIS A N 1
ATOM 768 C CA . HIS A 1 97 ? 14.115 5.396 -30.141 1.00 68.56 97 HIS A CA 1
ATOM 769 C C . HIS A 1 97 ? 13.654 4.910 -28.756 1.00 68.56 97 HIS A C 1
ATOM 771 O O . HIS A 1 97 ? 12.468 4.626 -28.573 1.00 68.56 97 HIS A O 1
ATOM 777 N N . CYS A 1 98 ? 14.552 4.854 -27.769 1.00 73.56 98 CYS A N 1
ATOM 778 C CA . CYS A 1 98 ? 14.252 4.373 -26.417 1.00 73.56 98 CYS A CA 1
ATOM 779 C C . CYS A 1 98 ? 13.824 5.488 -25.450 1.00 73.56 98 CYS A C 1
ATOM 781 O O . CYS A 1 98 ? 13.348 5.193 -24.356 1.00 73.56 98 CYS A O 1
ATOM 783 N N . LYS A 1 99 ? 13.915 6.765 -25.858 1.00 78.94 99 LYS A N 1
ATOM 784 C CA . LYS A 1 99 ? 13.571 7.931 -25.018 1.00 78.94 99 LYS A CA 1
ATOM 785 C C . LYS A 1 99 ? 12.154 7.879 -24.439 1.00 78.94 99 LYS A C 1
ATOM 787 O O . LYS A 1 99 ? 11.943 8.337 -23.324 1.00 78.94 99 LYS A O 1
ATOM 792 N N . LYS A 1 100 ? 11.193 7.290 -25.159 1.00 83.38 100 LYS A N 1
ATOM 793 C CA . LYS A 1 100 ? 9.795 7.168 -24.700 1.00 83.38 100 LYS A CA 1
ATOM 794 C C . LYS A 1 100 ? 9.604 6.223 -23.506 1.00 83.38 100 LYS A C 1
ATOM 796 O O . LYS A 1 100 ? 8.573 6.284 -22.850 1.00 83.38 100 LYS A O 1
ATOM 801 N N . TYR A 1 101 ? 10.571 5.345 -23.250 1.00 85.38 101 TYR A N 1
ATOM 802 C CA . TYR A 1 101 ? 10.563 4.400 -22.131 1.00 85.38 101 TYR A CA 1
ATOM 803 C C . TYR A 1 101 ? 11.528 4.815 -21.018 1.00 85.38 101 TYR A C 1
ATOM 805 O O . TYR A 1 101 ? 11.778 4.038 -20.099 1.00 85.38 101 TYR A O 1
ATOM 813 N N . LEU A 1 102 ? 12.094 6.020 -21.108 1.00 86.94 102 LEU A N 1
ATOM 814 C CA . LEU A 1 102 ? 13.008 6.540 -20.109 1.00 86.94 102 LEU A CA 1
ATOM 815 C C . LEU A 1 102 ? 12.220 7.015 -18.886 1.00 86.94 102 LEU A C 1
ATOM 817 O O . LEU A 1 102 ? 11.327 7.854 -19.004 1.00 86.94 102 LEU A O 1
ATOM 821 N N . VAL A 1 103 ? 12.565 6.502 -17.710 1.00 88.50 103 VAL A N 1
ATOM 822 C CA . VAL A 1 103 ? 11.959 6.902 -16.437 1.00 88.50 103 VAL A CA 1
ATOM 823 C C . VAL A 1 103 ? 13.044 7.219 -15.418 1.00 88.50 103 VAL A C 1
ATOM 825 O O . VAL A 1 103 ? 14.087 6.570 -15.387 1.00 88.50 103 VAL A O 1
ATOM 828 N N . LYS A 1 104 ? 12.805 8.218 -14.567 1.00 87.38 104 LYS A N 1
ATOM 829 C CA . LYS A 1 104 ? 13.720 8.549 -13.471 1.00 87.38 104 LYS A CA 1
ATOM 830 C C . LYS A 1 104 ? 13.349 7.767 -12.220 1.00 87.38 104 LYS A C 1
ATOM 832 O O . LYS A 1 104 ? 12.235 7.912 -11.722 1.00 87.38 104 LYS A O 1
ATOM 837 N N . ALA A 1 105 ? 14.289 6.992 -11.693 1.00 86.81 105 ALA A N 1
ATOM 838 C CA . ALA A 1 105 ? 14.127 6.213 -10.465 1.00 86.81 105 ALA A CA 1
ATOM 839 C C . ALA A 1 105 ? 15.425 6.215 -9.641 1.00 86.81 105 ALA A C 1
ATOM 841 O O . ALA A 1 105 ? 16.451 6.714 -10.105 1.00 86.81 105 ALA A O 1
ATOM 842 N N . SER A 1 106 ? 15.371 5.692 -8.413 1.00 85.38 106 SER A N 1
ATOM 843 C CA . SER A 1 106 ? 16.537 5.580 -7.524 1.00 85.38 106 SER A CA 1
ATOM 844 C C . SER A 1 106 ? 17.703 4.867 -8.224 1.00 85.38 106 SER A C 1
ATOM 846 O O . SER A 1 106 ? 17.489 3.882 -8.927 1.00 85.38 106 SER A O 1
ATOM 848 N N . CYS A 1 107 ? 18.924 5.385 -8.079 1.00 80.81 107 CYS A N 1
ATOM 849 C CA . CYS A 1 107 ? 20.107 4.845 -8.749 1.00 80.81 107 CYS A CA 1
ATOM 850 C C . CYS A 1 107 ? 20.533 3.477 -8.191 1.00 80.81 107 CYS A C 1
ATOM 852 O O . CYS A 1 107 ? 20.770 2.567 -8.982 1.00 80.81 107 CYS A O 1
ATOM 854 N N . ASP A 1 108 ? 20.585 3.332 -6.864 1.00 76.56 108 ASP A N 1
ATOM 855 C CA . ASP A 1 108 ? 21.188 2.169 -6.187 1.00 76.56 108 ASP A CA 1
ATOM 856 C C . ASP A 1 108 ? 20.254 1.557 -5.129 1.00 76.56 108 ASP A C 1
ATOM 858 O O . ASP A 1 108 ? 20.696 1.064 -4.095 1.00 76.56 108 ASP A O 1
ATOM 862 N N . CYS A 1 109 ? 18.935 1.670 -5.328 1.00 76.31 109 CYS A N 1
ATOM 863 C CA . CYS A 1 109 ? 17.943 1.438 -4.270 1.00 76.31 109 CYS A CA 1
ATOM 864 C C . CYS A 1 109 ? 18.202 2.251 -2.983 1.00 76.31 109 CYS A C 1
ATOM 866 O O . CYS A 1 109 ? 17.619 1.980 -1.942 1.00 76.31 109 CYS A O 1
ATOM 868 N N . SER A 1 110 ? 19.030 3.292 -3.067 1.00 67.75 110 SER A N 1
ATOM 869 C CA . SER A 1 110 ? 19.156 4.354 -2.075 1.00 67.75 110 SER A CA 1
ATOM 870 C C . SER A 1 110 ? 18.381 5.576 -2.563 1.00 67.75 110 SER A C 1
ATOM 872 O O . SER A 1 110 ? 18.385 5.896 -3.757 1.00 67.75 110 SER A O 1
ATOM 874 N N . ASN A 1 111 ? 17.682 6.265 -1.666 1.00 66.25 111 ASN A N 1
ATOM 875 C CA . ASN A 1 111 ? 16.801 7.371 -2.042 1.00 66.25 111 ASN A CA 1
ATOM 876 C C . ASN A 1 111 ? 17.557 8.685 -2.351 1.00 66.25 111 ASN A C 1
ATOM 878 O O . ASN A 1 111 ? 16.934 9.703 -2.641 1.00 66.25 111 ASN A O 1
ATOM 882 N N . GLU A 1 112 ? 18.892 8.668 -2.312 1.00 72.19 112 GLU A N 1
ATOM 883 C CA . GLU A 1 112 ? 19.744 9.859 -2.425 1.00 72.19 112 GLU A CA 1
ATOM 884 C C . GLU A 1 112 ? 19.885 10.404 -3.853 1.00 72.19 112 GLU A C 1
ATOM 886 O O . GLU A 1 112 ? 19.975 11.616 -4.051 1.00 72.19 112 GLU A O 1
ATOM 891 N N . SER A 1 113 ? 19.899 9.536 -4.870 1.00 81.69 113 SER A N 1
ATOM 892 C CA . SER A 1 113 ? 20.136 9.943 -6.260 1.00 81.69 113 SER A CA 1
ATOM 893 C C . SER A 1 113 ? 19.152 9.300 -7.234 1.00 81.69 113 SER A C 1
ATOM 895 O O . SER A 1 113 ? 18.735 8.148 -7.080 1.00 81.69 113 SER A O 1
ATOM 897 N N . ARG A 1 114 ? 18.752 10.071 -8.256 1.00 84.62 114 ARG A N 1
ATOM 898 C CA . ARG A 1 114 ? 17.851 9.625 -9.327 1.00 84.62 114 ARG A CA 1
ATOM 899 C C . ARG A 1 114 ? 18.605 9.504 -10.642 1.00 84.62 114 ARG A C 1
ATOM 901 O O . ARG A 1 114 ? 19.254 10.452 -11.074 1.00 84.62 114 ARG A O 1
ATOM 908 N N . CYS A 1 115 ? 18.452 8.360 -11.291 1.00 86.25 115 CYS A N 1
ATOM 909 C CA . CYS A 1 115 ? 19.096 8.021 -12.549 1.00 86.25 115 CYS A CA 1
ATOM 910 C C . CYS A 1 115 ? 18.056 7.733 -13.622 1.00 86.25 115 CYS A C 1
ATOM 912 O O . CYS A 1 115 ? 16.892 7.471 -13.315 1.00 86.25 115 CYS A O 1
ATOM 914 N N . ASP A 1 116 ? 18.488 7.772 -14.877 1.00 86.38 116 ASP A N 1
ATOM 915 C CA . ASP A 1 116 ? 17.653 7.374 -16.001 1.00 86.38 116 ASP A CA 1
ATOM 916 C C . ASP A 1 116 ? 17.660 5.845 -16.135 1.00 86.38 116 ASP A C 1
ATOM 918 O O . ASP A 1 116 ? 18.713 5.206 -16.224 1.00 86.38 116 ASP A O 1
ATOM 922 N N . TRP A 1 117 ? 16.464 5.267 -16.140 1.00 87.50 117 TRP A N 1
ATOM 923 C CA . TRP A 1 117 ? 16.204 3.842 -16.297 1.00 87.50 117 TRP A CA 1
ATOM 924 C C . TRP A 1 117 ? 15.379 3.604 -17.553 1.00 87.50 117 TRP A C 1
ATOM 926 O O . TRP A 1 117 ? 14.521 4.412 -17.911 1.00 87.50 117 TRP A O 1
ATOM 936 N N . LEU A 1 118 ? 15.594 2.463 -18.200 1.00 88.25 118 LEU A N 1
ATOM 937 C CA . LEU A 1 118 ? 14.710 1.997 -19.255 1.00 88.25 118 LEU A CA 1
ATOM 938 C C . LEU A 1 118 ? 13.603 1.137 -18.655 1.00 88.25 118 LEU A C 1
ATOM 940 O O . LEU A 1 118 ? 13.872 0.097 -18.055 1.00 88.25 118 LEU A O 1
ATOM 944 N N . MET A 1 119 ? 12.358 1.544 -18.866 1.00 89.62 119 MET A N 1
ATOM 945 C CA . MET A 1 119 ? 11.191 0.738 -18.544 1.00 89.62 119 MET A CA 1
ATOM 946 C C . MET A 1 119 ? 10.958 -0.310 -19.634 1.00 89.62 119 MET A C 1
ATOM 948 O O . MET A 1 119 ? 10.711 0.024 -20.793 1.00 89.62 119 MET A O 1
ATOM 952 N N . ILE A 1 120 ? 10.990 -1.583 -19.255 1.00 87.25 120 ILE A N 1
ATOM 953 C CA . ILE A 1 120 ? 10.665 -2.691 -20.150 1.00 87.25 120 ILE A CA 1
ATOM 954 C C . ILE A 1 120 ? 9.146 -2.899 -20.130 1.00 87.25 120 ILE A C 1
ATOM 956 O O . ILE A 1 120 ? 8.589 -3.205 -19.071 1.00 87.25 120 ILE A O 1
ATOM 960 N N . PRO A 1 121 ? 8.442 -2.716 -21.263 1.00 85.00 121 PRO A N 1
ATOM 961 C CA . PRO A 1 121 ? 7.009 -2.941 -21.304 1.00 85.00 121 PRO A CA 1
ATOM 962 C C . PRO A 1 121 ? 6.685 -4.435 -21.204 1.00 85.00 121 PRO A C 1
ATOM 964 O O . PRO A 1 121 ? 7.343 -5.269 -21.828 1.00 85.00 121 PRO A O 1
ATOM 967 N N . PHE A 1 122 ? 5.641 -4.774 -20.449 1.00 83.69 122 PHE A N 1
ATOM 968 C CA . PHE A 1 122 ? 5.128 -6.140 -20.393 1.00 83.69 122 PHE A CA 1
ATOM 969 C C . PHE A 1 122 ? 4.163 -6.406 -21.546 1.00 83.69 122 PHE A C 1
ATOM 971 O O . PHE A 1 122 ? 3.421 -5.522 -21.969 1.00 83.69 122 PHE A O 1
ATOM 978 N N . LEU A 1 123 ? 4.125 -7.660 -22.008 1.00 81.19 123 LEU A N 1
ATOM 979 C CA . LEU A 1 123 ? 3.127 -8.123 -22.981 1.00 81.19 123 LEU A CA 1
ATOM 980 C C . LEU A 1 123 ? 1.701 -8.040 -22.418 1.00 81.19 123 LEU A C 1
ATOM 982 O O . LEU A 1 123 ? 0.751 -7.810 -23.160 1.00 81.19 123 LEU A O 1
ATOM 986 N N . LYS A 1 124 ? 1.555 -8.228 -21.101 1.00 82.06 124 LYS A N 1
ATOM 987 C CA . LYS A 1 124 ? 0.283 -8.128 -20.392 1.00 82.06 124 LYS A CA 1
ATOM 988 C C . LYS A 1 124 ? 0.508 -7.566 -18.995 1.00 82.06 124 LYS A C 1
ATOM 990 O O . LYS A 1 124 ? 1.296 -8.108 -18.225 1.00 82.06 124 LYS A O 1
ATOM 995 N N . TYR A 1 125 ? -0.219 -6.506 -18.672 1.00 83.12 125 TYR A N 1
ATOM 996 C CA . TYR A 1 125 ? -0.267 -5.938 -17.332 1.00 83.12 125 TYR A CA 1
ATOM 997 C C . TYR A 1 125 ? -1.458 -6.556 -16.606 1.00 83.12 125 TYR A C 1
ATOM 999 O O . TYR A 1 125 ? -2.606 -6.301 -16.962 1.00 83.12 125 TYR A O 1
ATOM 1007 N N . ASN A 1 126 ? -1.185 -7.417 -15.629 1.00 86.12 126 ASN A N 1
ATOM 1008 C CA . ASN A 1 126 ? -2.226 -7.955 -14.762 1.00 86.12 126 ASN A CA 1
ATOM 1009 C C . ASN A 1 126 ? -2.351 -7.036 -13.549 1.00 86.12 126 ASN A C 1
ATOM 1011 O O . ASN A 1 126 ? -1.401 -6.890 -12.783 1.00 86.12 126 ASN A O 1
ATOM 1015 N N . GLU A 1 127 ? -3.510 -6.415 -13.392 1.00 89.88 127 GLU A N 1
ATOM 1016 C CA . GLU A 1 127 ? -3.825 -5.631 -12.204 1.00 89.88 127 GLU A CA 1
ATOM 1017 C C . GLU A 1 127 ? -4.664 -6.466 -11.245 1.00 89.88 127 GLU A C 1
ATOM 1019 O O . GLU A 1 127 ? -5.480 -7.291 -11.665 1.00 89.88 127 GLU A O 1
ATOM 1024 N N . VAL A 1 128 ? -4.473 -6.237 -9.951 1.00 91.81 128 VAL A N 1
ATOM 1025 C CA . VAL A 1 128 ? -5.267 -6.868 -8.900 1.00 91.81 128 VAL A CA 1
ATOM 1026 C C . VAL A 1 128 ? -6.141 -5.801 -8.264 1.00 91.81 128 VAL A C 1
ATOM 1028 O O . VAL A 1 128 ? -5.642 -4.763 -7.836 1.00 91.81 128 VAL A O 1
ATOM 1031 N N . GLN A 1 129 ? -7.448 -6.044 -8.212 1.00 94.50 129 GLN A N 1
ATOM 1032 C CA . GLN A 1 129 ? -8.405 -5.133 -7.593 1.00 94.50 129 GLN A CA 1
ATOM 1033 C C . GLN A 1 129 ? -8.955 -5.738 -6.309 1.00 94.50 129 GLN A C 1
ATOM 1035 O O . GLN A 1 129 ? -9.464 -6.858 -6.304 1.00 94.50 129 GLN A O 1
ATOM 1040 N N . PHE A 1 130 ? -8.894 -4.962 -5.235 1.00 94.06 130 PHE A N 1
ATOM 1041 C CA . PHE A 1 130 ? -9.461 -5.300 -3.941 1.00 94.06 130 PHE A CA 1
ATOM 1042 C C . PHE A 1 130 ? -10.693 -4.445 -3.686 1.00 94.06 130 PHE A C 1
ATOM 1044 O O . PHE A 1 130 ? -10.662 -3.231 -3.894 1.00 94.06 130 PHE A O 1
ATOM 1051 N N . LYS A 1 131 ? -11.766 -5.080 -3.211 1.00 94.69 131 LYS A N 1
ATOM 1052 C CA . LYS A 1 131 ? -12.950 -4.394 -2.691 1.00 94.69 131 LYS A CA 1
ATOM 1053 C C . LYS A 1 131 ? -12.891 -4.405 -1.174 1.00 94.69 131 LYS A C 1
ATOM 1055 O O . LYS A 1 131 ? -12.823 -5.472 -0.570 1.00 94.69 131 LYS A O 1
ATOM 1060 N N . ILE A 1 132 ? -12.887 -3.220 -0.582 1.00 92.69 132 ILE A N 1
ATOM 1061 C CA . ILE A 1 132 ? -12.756 -3.018 0.857 1.00 92.69 132 ILE A CA 1
ATOM 1062 C C . ILE A 1 132 ? -14.073 -2.436 1.363 1.00 92.69 132 ILE A C 1
ATOM 1064 O O . ILE A 1 132 ? -14.453 -1.346 0.925 1.00 92.69 132 ILE A O 1
ATOM 1068 N N . PRO A 1 133 ? -14.777 -3.123 2.273 1.00 92.44 133 PRO A N 1
ATOM 1069 C CA . PRO A 1 133 ? -16.001 -2.585 2.839 1.00 92.44 133 PRO A CA 1
ATOM 1070 C C . PRO A 1 133 ? -15.677 -1.339 3.668 1.00 92.44 133 PRO A C 1
ATOM 1072 O O . PRO A 1 133 ? -14.770 -1.358 4.502 1.00 92.44 133 PRO A O 1
ATOM 1075 N N . THR A 1 134 ? -16.418 -0.250 3.453 1.00 92.25 134 THR A N 1
ATOM 1076 C CA . THR A 1 134 ? -16.278 0.964 4.272 1.00 92.25 134 THR A CA 1
ATOM 1077 C C . THR A 1 134 ? -17.418 1.102 5.270 1.00 92.25 134 THR A C 1
ATOM 1079 O O . THR A 1 134 ? -18.519 0.583 5.077 1.00 92.25 134 THR A O 1
ATOM 1082 N N . GLY A 1 135 ? -17.152 1.819 6.364 1.00 87.75 135 GLY A N 1
ATOM 1083 C CA . GLY A 1 135 ? -18.148 2.062 7.402 1.00 87.75 135 GLY A CA 1
ATOM 1084 C C . GLY A 1 135 ? -19.385 2.795 6.874 1.00 87.75 135 GLY A C 1
ATOM 1085 O O . GLY A 1 135 ? -19.308 3.611 5.952 1.00 87.75 135 GLY A O 1
ATOM 1086 N N . ASN A 1 136 ? -20.534 2.529 7.496 1.00 88.88 136 ASN A N 1
ATOM 1087 C CA . ASN A 1 136 ? -21.772 3.246 7.213 1.00 88.88 136 ASN A CA 1
ATOM 1088 C C . ASN A 1 136 ? -21.863 4.522 8.063 1.00 88.88 136 ASN A C 1
ATOM 1090 O O . ASN A 1 136 ? -21.958 4.464 9.290 1.00 88.88 136 ASN A O 1
ATOM 1094 N N . VAL A 1 137 ? -21.891 5.677 7.398 1.00 88.38 137 VAL A N 1
ATOM 1095 C CA . VAL A 1 137 ? -21.977 6.996 8.044 1.00 88.38 137 VAL A CA 1
ATOM 1096 C C . VAL A 1 137 ? -23.315 7.197 8.766 1.00 88.38 137 VAL A C 1
ATOM 1098 O O . VAL A 1 137 ? -23.363 7.875 9.791 1.00 88.38 137 VAL A O 1
ATOM 1101 N N . SER A 1 138 ? -24.402 6.582 8.293 1.00 88.31 138 SER A N 1
ATOM 1102 C CA . SER A 1 138 ? -25.735 6.724 8.894 1.00 88.31 138 SER A CA 1
ATOM 1103 C C . SER A 1 138 ? -25.796 6.181 10.322 1.00 88.31 138 SER A C 1
ATOM 1105 O O . SER A 1 138 ? -26.479 6.754 11.169 1.00 88.31 138 SER A O 1
ATOM 1107 N N . SER A 1 139 ? -25.039 5.121 10.615 1.00 86.50 139 SER A N 1
ATOM 1108 C CA . SER A 1 139 ? -25.000 4.509 11.947 1.00 86.50 139 SER A CA 1
ATOM 1109 C C . SER A 1 139 ? -24.118 5.276 12.935 1.00 86.50 139 SER A C 1
ATOM 1111 O O . SER A 1 139 ? -24.211 5.034 14.135 1.00 86.50 139 SER A O 1
ATOM 1113 N N . LEU A 1 140 ? -23.290 6.221 12.469 1.00 89.06 140 LEU A N 1
ATOM 1114 C CA . LEU A 1 140 ? -22.286 6.902 13.293 1.00 89.06 140 LEU A CA 1
ATOM 1115 C C . LEU A 1 140 ? -22.901 7.609 14.505 1.00 89.06 140 LEU A C 1
ATOM 1117 O O . LEU A 1 140 ? -22.418 7.441 15.620 1.00 89.06 140 LEU A O 1
ATOM 1121 N N . LYS A 1 141 ? -23.983 8.373 14.302 1.00 90.88 141 LYS A N 1
ATOM 1122 C CA . LYS A 1 141 ? -24.639 9.129 15.385 1.00 90.88 141 LYS A CA 1
ATOM 1123 C C . LYS A 1 141 ? -25.219 8.208 16.456 1.00 90.88 141 LYS A C 1
ATOM 1125 O O . LYS A 1 141 ? -25.075 8.487 17.641 1.00 90.88 141 LYS A O 1
ATOM 1130 N N . LEU A 1 142 ? -25.855 7.116 16.030 1.00 93.38 142 LEU A N 1
ATOM 1131 C CA . LEU A 1 142 ? -26.442 6.130 16.933 1.00 93.38 142 LEU A CA 1
ATOM 1132 C C . LEU A 1 142 ? -25.348 5.423 17.730 1.00 93.38 142 LEU A C 1
ATOM 1134 O O . LEU A 1 142 ? -25.428 5.374 18.954 1.00 93.38 142 LEU A O 1
ATOM 1138 N N . VAL A 1 143 ? -24.313 4.926 17.046 1.00 93.06 143 VAL A N 1
ATOM 1139 C CA . VAL A 1 143 ? -23.181 4.250 17.690 1.00 93.06 143 VAL A CA 1
ATOM 1140 C C . VAL A 1 143 ? -22.520 5.181 18.699 1.00 93.06 143 VAL A C 1
ATOM 1142 O O . VAL A 1 143 ? -22.323 4.775 19.836 1.00 93.06 143 VAL A O 1
ATOM 1145 N N . LEU A 1 144 ? -22.258 6.437 18.327 1.00 94.31 144 LEU A N 1
ATOM 1146 C CA . LEU A 1 144 ? -21.661 7.430 19.219 1.00 94.31 144 LEU A CA 1
ATOM 1147 C C . LEU A 1 144 ? -22.526 7.696 20.457 1.00 94.31 144 LEU A C 1
ATOM 1149 O O . LEU A 1 144 ? -22.013 7.753 21.570 1.00 94.31 144 LEU A O 1
ATOM 1153 N N . PHE A 1 145 ? -23.838 7.851 20.280 1.00 96.69 145 PHE A N 1
ATOM 1154 C CA . PHE A 1 145 ? -24.745 8.082 21.401 1.00 96.69 145 PHE A CA 1
ATOM 1155 C C . PHE A 1 145 ? -24.746 6.899 22.376 1.00 96.69 145 PHE A C 1
ATOM 1157 O O . PHE A 1 145 ? -24.595 7.091 23.581 1.00 96.69 145 PHE A O 1
ATOM 1164 N N . VAL A 1 146 ? -24.868 5.675 21.856 1.00 97.19 146 VAL A N 1
ATOM 1165 C CA . VAL A 1 146 ? -24.890 4.456 22.674 1.00 97.19 146 VAL A CA 1
ATOM 1166 C C . VAL A 1 146 ? -23.554 4.248 23.384 1.00 97.19 146 VAL A C 1
ATOM 1168 O O . VAL A 1 146 ? -23.553 3.955 24.577 1.00 97.19 146 VAL A O 1
ATOM 1171 N N . THR A 1 147 ? -22.420 4.429 22.702 1.00 96.88 147 THR A N 1
ATOM 1172 C CA . THR A 1 147 ? -21.100 4.247 23.326 1.00 96.88 147 THR A CA 1
ATOM 1173 C C . THR A 1 147 ? -20.860 5.265 24.431 1.00 96.88 147 THR A C 1
ATOM 1175 O O . THR A 1 147 ? -20.464 4.874 25.526 1.00 96.88 147 THR A O 1
ATOM 1178 N N . VAL A 1 148 ? -21.164 6.545 24.200 1.00 97.62 148 VAL A N 1
ATOM 1179 C CA . VAL A 1 148 ? -21.041 7.591 25.227 1.00 97.62 148 VAL A CA 1
ATOM 1180 C C . VAL A 1 148 ? -21.955 7.298 26.414 1.00 97.62 148 VAL A C 1
ATOM 1182 O O . VAL A 1 148 ? -21.507 7.365 27.558 1.00 97.62 148 VAL A O 1
ATOM 1185 N N . PHE A 1 149 ? -23.209 6.919 26.163 1.00 97.81 149 PHE A N 1
ATOM 1186 C CA . PHE A 1 149 ? -24.156 6.577 27.221 1.00 97.81 149 PHE A CA 1
ATOM 1187 C C . PHE A 1 149 ? -23.653 5.411 28.084 1.00 97.81 149 PHE A C 1
ATOM 1189 O O . PHE A 1 149 ? -23.601 5.529 29.307 1.00 97.81 149 PHE A O 1
ATOM 1196 N N . VAL A 1 150 ? -23.212 4.316 27.456 1.00 97.88 150 VAL A N 1
ATOM 1197 C CA . VAL A 1 150 ? -22.675 3.143 28.161 1.00 97.88 150 VAL A CA 1
ATOM 1198 C C . VAL A 1 150 ? -21.431 3.507 28.969 1.00 97.88 150 VAL A C 1
ATOM 1200 O O . VAL A 1 150 ? -21.346 3.141 30.139 1.00 97.88 150 VAL A O 1
ATOM 1203 N N . VAL A 1 151 ? -20.497 4.272 28.395 1.00 97.81 151 VAL A N 1
ATOM 1204 C CA . VAL A 1 151 ? -19.282 4.721 29.095 1.00 97.81 151 VAL A CA 1
ATOM 1205 C C . VAL A 1 151 ? -19.630 5.546 30.336 1.00 97.81 151 VAL A C 1
ATOM 1207 O O . VAL A 1 151 ? -19.061 5.308 31.401 1.00 97.81 151 VAL A O 1
ATOM 1210 N N . ILE A 1 152 ? -20.597 6.463 30.239 1.00 97.69 152 ILE A N 1
ATOM 1211 C CA . ILE A 1 152 ? -21.057 7.274 31.375 1.00 97.69 152 ILE A CA 1
ATOM 1212 C C . ILE A 1 152 ? -21.704 6.391 32.447 1.00 97.69 152 ILE A C 1
ATOM 1214 O O . ILE A 1 152 ? -21.364 6.514 33.623 1.00 97.69 152 ILE A O 1
ATOM 1218 N N . CYS A 1 153 ? -22.598 5.473 32.067 1.00 97.31 153 CYS A N 1
ATOM 1219 C CA . CYS A 1 153 ? -23.219 4.544 33.011 1.00 97.31 153 CYS A CA 1
ATOM 1220 C C . CYS A 1 153 ? -22.169 3.694 33.737 1.00 97.31 153 CYS A C 1
ATOM 1222 O O . CYS A 1 153 ? -22.190 3.618 34.966 1.00 97.31 153 CYS A O 1
ATOM 1224 N N . CYS A 1 154 ? -21.215 3.114 33.004 1.00 97.06 154 CYS A N 1
ATOM 1225 C CA . CYS A 1 154 ? -20.113 2.351 33.584 1.00 97.06 154 CYS A CA 1
ATOM 1226 C C . CYS A 1 154 ? -19.296 3.208 34.559 1.00 97.06 154 CYS A C 1
ATOM 1228 O O . CYS A 1 154 ? -19.085 2.797 35.701 1.00 97.06 154 CYS A O 1
ATOM 1230 N N . ALA A 1 155 ? -18.911 4.424 34.168 1.00 96.81 155 ALA A N 1
ATOM 1231 C CA . ALA A 1 155 ? -18.169 5.334 35.036 1.00 96.81 155 ALA A CA 1
ATOM 1232 C C . ALA A 1 155 ? -18.936 5.658 36.331 1.00 96.81 155 ALA A C 1
ATOM 1234 O O . ALA A 1 155 ? -18.375 5.544 37.421 1.00 96.81 155 ALA A O 1
ATOM 1235 N N . ILE A 1 156 ? -20.233 5.975 36.239 1.00 96.44 156 ILE A N 1
ATOM 1236 C CA . ILE A 1 156 ? -21.085 6.247 37.408 1.00 96.44 156 ILE A CA 1
ATOM 1237 C C . ILE A 1 156 ? -21.160 5.019 38.322 1.00 96.44 156 ILE A C 1
ATOM 1239 O O . ILE A 1 156 ? -21.004 5.150 39.535 1.00 96.44 156 ILE A O 1
ATOM 1243 N N . THR A 1 157 ? -21.357 3.818 37.769 1.00 95.38 157 THR A N 1
ATOM 1244 C CA . THR A 1 157 ? -21.423 2.592 38.583 1.00 95.38 157 THR A CA 1
ATOM 1245 C C . THR A 1 157 ? -20.119 2.311 39.324 1.00 95.38 157 THR A C 1
ATOM 1247 O O . THR A 1 157 ? -20.165 1.947 40.499 1.00 95.38 157 THR A O 1
ATOM 1250 N N . ILE A 1 158 ? -18.968 2.546 38.684 1.00 95.44 158 ILE A N 1
ATOM 1251 C CA . ILE A 1 158 ? -17.650 2.396 39.311 1.00 95.44 158 ILE A CA 1
ATOM 1252 C C . ILE A 1 158 ? -17.498 3.400 40.456 1.00 95.44 158 ILE A C 1
ATOM 1254 O O . ILE A 1 158 ? -17.135 3.003 41.560 1.00 95.44 158 ILE A O 1
ATOM 1258 N N . VAL A 1 159 ? -17.841 4.674 40.238 1.00 95.25 159 VAL A N 1
ATOM 1259 C CA . VAL A 1 159 ? -17.753 5.720 41.273 1.00 95.25 159 VAL A CA 1
ATOM 1260 C C . VAL A 1 159 ? -18.675 5.425 42.460 1.00 95.25 159 VAL A C 1
ATOM 12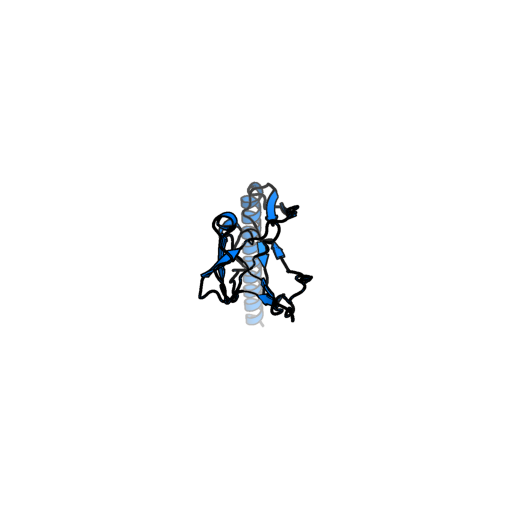62 O O . VAL A 1 159 ? -18.279 5.559 43.615 1.00 95.25 159 VAL A O 1
ATOM 1265 N N . ILE A 1 160 ? -19.904 4.972 42.215 1.00 93.69 160 ILE A N 1
ATOM 1266 C CA . ILE A 1 160 ? -20.824 4.598 43.298 1.00 93.69 160 ILE A CA 1
ATOM 1267 C C . ILE A 1 160 ? -20.275 3.401 44.084 1.00 93.69 160 ILE A C 1
ATOM 1269 O O . ILE A 1 160 ? -20.367 3.375 45.314 1.00 93.69 160 ILE A O 1
ATOM 1273 N N . ALA A 1 161 ? -19.710 2.407 43.396 1.00 92.62 161 ALA A N 1
ATOM 1274 C CA . ALA A 1 161 ? -19.128 1.233 44.034 1.00 92.62 161 ALA A CA 1
ATOM 1275 C C . ALA A 1 161 ? -17.908 1.593 44.896 1.00 92.62 161 ALA A C 1
ATOM 1277 O O . ALA A 1 161 ? -17.796 1.094 46.017 1.00 92.62 161 ALA A O 1
ATOM 1278 N N . THR A 1 162 ? -17.030 2.486 44.429 1.00 91.81 162 THR A N 1
ATOM 1279 C CA . THR A 1 162 ? -15.868 2.939 45.207 1.00 91.81 162 THR A CA 1
ATOM 1280 C C . THR A 1 162 ? -16.286 3.746 46.431 1.00 91.81 162 THR A C 1
ATOM 1282 O O . THR A 1 162 ? -15.797 3.455 47.520 1.00 91.81 162 THR A O 1
ATOM 1285 N N . ILE A 1 163 ? -17.253 4.664 46.310 1.00 90.44 163 ILE A N 1
ATOM 1286 C CA . ILE A 1 163 ? -17.788 5.416 47.461 1.00 90.44 163 ILE A CA 1
ATOM 1287 C C . ILE A 1 163 ? -18.426 4.464 48.481 1.00 90.44 163 ILE A C 1
ATOM 1289 O O . ILE A 1 163 ? -18.153 4.565 49.675 1.00 90.44 163 ILE A O 1
ATOM 1293 N N . LYS A 1 164 ? -19.246 3.500 48.039 1.00 84.56 164 LYS A N 1
ATOM 1294 C CA . LYS A 1 164 ? -19.852 2.509 48.946 1.00 84.56 164 LYS A CA 1
ATOM 1295 C C . LYS A 1 164 ? -18.810 1.644 49.655 1.00 84.56 164 LYS A C 1
ATOM 1297 O O . LYS A 1 164 ? -19.008 1.311 50.823 1.00 84.56 164 LYS A O 1
ATOM 1302 N N . ASN A 1 165 ? -17.729 1.271 48.972 1.00 77.69 165 ASN A N 1
ATOM 1303 C CA . ASN A 1 165 ? -16.644 0.497 49.572 1.00 77.69 165 ASN A CA 1
ATOM 1304 C C . ASN A 1 165 ? -15.815 1.329 50.563 1.00 77.69 165 ASN A C 1
ATOM 1306 O O . ASN A 1 165 ? -15.494 0.812 51.630 1.00 77.69 165 ASN A O 1
ATOM 1310 N N . ASP A 1 166 ? -15.543 2.606 50.278 1.00 72.44 166 ASP A N 1
ATOM 1311 C CA . ASP A 1 166 ? -14.853 3.505 51.218 1.00 72.44 166 ASP A CA 1
ATOM 1312 C C . ASP A 1 166 ? -15.694 3.753 52.482 1.00 72.44 166 ASP A C 1
ATOM 1314 O O . ASP A 1 166 ? -15.199 3.663 53.606 1.00 72.44 166 ASP A O 1
ATOM 1318 N N . VAL A 1 167 ? -17.008 3.952 52.323 1.00 67.62 167 VAL A N 1
ATOM 1319 C CA . VAL A 1 167 ? -17.942 4.064 53.456 1.00 67.62 167 VAL A CA 1
ATOM 1320 C C . VAL A 1 167 ? -17.985 2.767 54.271 1.00 67.62 167 VAL A C 1
ATOM 1322 O O . VAL A 1 167 ? -17.957 2.821 55.496 1.00 67.62 167 VAL A O 1
ATOM 1325 N N . LYS A 1 168 ? -17.996 1.590 53.631 1.00 60.66 168 LYS A N 1
ATOM 1326 C CA . LYS A 1 168 ? -17.940 0.301 54.344 1.00 60.66 168 LYS A CA 1
ATOM 1327 C C . LYS A 1 168 ? -16.633 0.087 55.110 1.00 60.66 168 LYS A C 1
ATOM 1329 O O . LYS A 1 168 ? -16.675 -0.538 56.164 1.00 60.66 168 LYS A O 1
ATOM 1334 N N . MET A 1 169 ? -15.501 0.575 54.602 1.00 57.38 169 MET A N 1
ATOM 1335 C CA . MET A 1 169 ? -14.208 0.475 55.289 1.00 57.38 169 MET A CA 1
ATOM 1336 C C . MET A 1 169 ? -14.100 1.421 56.489 1.00 57.38 169 MET A C 1
ATOM 1338 O O . MET A 1 169 ? -13.456 1.065 57.462 1.00 57.38 169 MET A O 1
ATOM 1342 N N . LYS A 1 170 ? -14.750 2.592 56.455 1.00 55.84 170 LYS A N 1
ATOM 1343 C CA . LYS A 1 170 ? -14.765 3.543 57.586 1.00 55.84 170 LYS A CA 1
ATOM 1344 C C . LYS A 1 170 ? -15.713 3.159 58.728 1.00 55.84 170 LYS A C 1
ATOM 1346 O O . LYS A 1 170 ? -15.596 3.714 59.813 1.00 55.84 170 LYS A O 1
ATOM 1351 N N . VAL A 1 171 ? -16.672 2.265 58.480 1.00 55.03 171 VAL A N 1
ATOM 1352 C CA . VAL A 1 171 ? -17.674 1.812 59.470 1.00 55.03 171 VAL A CA 1
ATOM 1353 C C . VAL A 1 171 ? -17.244 0.513 60.179 1.00 55.03 171 VAL A C 1
ATOM 1355 O O . VAL A 1 171 ? -17.926 0.060 61.096 1.00 55.03 171 VAL A O 1
ATOM 1358 N N . LYS A 1 172 ? -16.118 -0.087 59.781 1.00 46.31 172 LYS A N 1
ATOM 1359 C CA . LYS A 1 172 ? -15.548 -1.297 60.385 1.00 46.31 172 LYS A CA 1
ATOM 1360 C C . LYS A 1 172 ? -14.293 -0.957 61.178 1.00 46.31 172 LYS A C 1
ATOM 1362 O O . LYS A 1 172 ? -14.080 -1.631 62.207 1.00 46.31 172 LYS A O 1
#

pLDDT: mean 84.17, std 11.08, range [46.31, 97.88]

InterPro domains:
  IPR013233 Glycosylphosphatidylinositol-mannosyltransferase I, PIG-X/PBN1 [PF08320] (4-162)
  IPR040039 Phosphatidylinositol-glycan biosynthesis class X protein [PTHR28650] (2-167)

Secondary structure (DSSP, 8-state):
-B-TTEEE-TTTS---TTEEE------TT--GGG---B---EEESSPPPTT----------EEEPP----SSEEEEEEPPPPEEE--SS-GGG--GGGGGGEEEEESSSSTT-EEEEEEEPPS----EEEEEEPPPGGGHHHHHHHHHHHHHHHHHHHHHHHHHHHHHHHT-

Organism: Acanthocheilonema viteae (NCBI:txid6277)

Foldseek 3Di:
DAQLQKDFDPVPFDPPVFKDKADDDDPQQDASVRGHRTDIDIGGPDDQDPVNDDDDDDDTDMGGGAYAADQFWDKDKDKADWDWDDDPPDPPVPPPVQVVQWDWDDDPSYPPDTDTIGTDDDPDMDMDMDTHGHHHPVCVVVVVVVVVVVVVVVVVVVVVVVVVVVVVVVVD

Radius of gyration: 26.57 Å; chains: 1; bounding box: 55×26×90 Å